Protein AF-A0AAV7DGT3-F1 (afdb_monomer_lite)

Structure (mmCIF, N/CA/C/O backbone):
data_AF-A0AAV7DGT3-F1
#
_entry.id   AF-A0AAV7DGT3-F1
#
loop_
_atom_site.group_PDB
_atom_site.id
_atom_site.type_symbol
_atom_site.label_atom_id
_atom_site.label_alt_id
_atom_site.label_comp_id
_atom_site.label_asym_id
_atom_site.label_entity_id
_atom_site.label_seq_id
_atom_site.pdbx_PDB_ins_code
_atom_site.Cartn_x
_atom_site.Cartn_y
_atom_site.Cartn_z
_atom_site.occupancy
_atom_site.B_iso_or_equiv
_atom_site.auth_seq_id
_atom_site.auth_comp_id
_atom_site.auth_asym_id
_atom_site.auth_atom_id
_atom_site.pdbx_PDB_model_num
ATOM 1 N N . MET A 1 1 ? 0.515 -6.151 -10.773 1.00 90.88 1 MET A N 1
ATOM 2 C CA . MET A 1 1 ? -0.781 -5.882 -10.099 1.00 90.88 1 MET A CA 1
ATOM 3 C C . MET A 1 1 ? -0.744 -6.111 -8.593 1.00 90.88 1 MET A C 1
ATOM 5 O O . MET A 1 1 ? -1.100 -5.188 -7.869 1.00 90.88 1 MET A O 1
ATOM 9 N N . LEU A 1 2 ? -0.269 -7.264 -8.100 1.00 91.56 2 LEU A N 1
ATOM 10 C CA . LEU A 1 2 ? -0.173 -7.545 -6.654 1.00 91.56 2 LEU A CA 1
ATOM 11 C C . LEU A 1 2 ? 0.609 -6.472 -5.870 1.00 91.56 2 LEU A C 1
ATOM 13 O O . LEU A 1 2 ? 0.169 -6.053 -4.806 1.00 91.56 2 LEU A O 1
ATOM 17 N N . CYS A 1 3 ? 1.693 -5.922 -6.423 1.00 91.44 3 CYS A N 1
ATOM 18 C CA . CYS A 1 3 ? 2.444 -4.843 -5.767 1.00 91.44 3 CYS A CA 1
ATOM 19 C C . CYS A 1 3 ? 1.662 -3.516 -5.648 1.00 91.44 3 CYS A C 1
ATOM 21 O O . CYS A 1 3 ? 1.903 -2.743 -4.723 1.00 91.44 3 CYS A O 1
ATOM 23 N N . CYS A 1 4 ? 0.734 -3.236 -6.568 1.00 93.12 4 CYS A N 1
ATOM 24 C CA . CYS A 1 4 ? -0.042 -1.988 -6.602 1.00 93.12 4 CYS A CA 1
ATOM 25 C C . CYS A 1 4 ? -1.316 -2.095 -5.749 1.00 93.12 4 CYS A C 1
ATOM 27 O O . CYS A 1 4 ? -1.647 -1.190 -4.976 1.00 93.12 4 CYS A O 1
ATOM 29 N N . PHE A 1 5 ? -2.005 -3.232 -5.882 1.00 94.75 5 PHE A N 1
ATOM 30 C CA . PHE A 1 5 ? -3.346 -3.475 -5.351 1.00 94.75 5 PHE A CA 1
ATOM 31 C C . PHE A 1 5 ? -3.389 -4.473 -4.191 1.00 94.75 5 PHE A C 1
ATOM 33 O O . PHE A 1 5 ? -4.445 -4.639 -3.588 1.00 94.75 5 PHE A O 1
ATOM 40 N N . GLY A 1 6 ? -2.263 -5.092 -3.821 1.00 94.88 6 GLY A N 1
ATOM 41 C CA . GLY A 1 6 ? -2.193 -6.109 -2.765 1.00 94.88 6 GLY A CA 1
ATOM 42 C C . GLY A 1 6 ? -2.730 -5.639 -1.417 1.00 94.88 6 GLY A C 1
ATOM 43 O O . GLY A 1 6 ? -3.323 -6.424 -0.689 1.00 94.88 6 GLY A O 1
ATOM 44 N N . GLY A 1 7 ? -2.610 -4.341 -1.123 1.00 94.88 7 GLY A N 1
ATOM 45 C CA . GLY A 1 7 ? -3.242 -3.742 0.052 1.00 94.88 7 GLY A CA 1
ATOM 46 C C . GLY A 1 7 ? -4.768 -3.837 0.037 1.00 94.88 7 GLY A C 1
ATOM 47 O O . GLY A 1 7 ? -5.369 -4.268 1.014 1.00 94.88 7 GLY A O 1
ATOM 48 N N . GLY A 1 8 ? -5.396 -3.485 -1.088 1.00 94.81 8 GLY A N 1
ATOM 49 C CA . GLY A 1 8 ? -6.845 -3.607 -1.249 1.00 94.81 8 GLY A CA 1
ATOM 50 C C . GLY A 1 8 ? -7.296 -5.064 -1.228 1.00 94.81 8 GLY A C 1
ATOM 51 O O . GLY A 1 8 ? -8.239 -5.387 -0.525 1.00 94.81 8 GLY A O 1
ATOM 52 N N . ILE A 1 9 ? -6.580 -5.949 -1.931 1.00 96.12 9 ILE A N 1
ATOM 53 C CA . ILE A 1 9 ? -6.904 -7.384 -1.997 1.00 96.12 9 ILE A CA 1
ATOM 54 C C . ILE A 1 9 ? -6.884 -8.008 -0.597 1.00 96.12 9 ILE A C 1
ATOM 56 O O . ILE A 1 9 ? -7.835 -8.686 -0.217 1.00 96.12 9 ILE A O 1
ATOM 60 N N . LEU A 1 10 ? -5.823 -7.755 0.180 1.00 95.88 10 LEU A N 1
ATOM 61 C CA . LEU A 1 10 ? -5.691 -8.301 1.529 1.00 95.88 10 LEU A CA 1
ATOM 62 C C . LEU A 1 10 ? -6.729 -7.705 2.490 1.00 95.88 10 LEU A C 1
ATOM 64 O O . LEU A 1 10 ? -7.329 -8.438 3.265 1.00 95.88 10 LEU A O 1
ATOM 68 N N . SER A 1 11 ? -6.971 -6.393 2.413 1.00 96.38 11 SER A N 1
ATOM 69 C CA . SER A 1 11 ? -8.000 -5.707 3.207 1.00 96.38 11 SER A CA 1
ATOM 70 C C . SER A 1 11 ? -9.405 -6.255 2.923 1.00 96.38 11 SER A C 1
ATOM 72 O O . SER A 1 11 ? -10.126 -6.598 3.857 1.00 96.38 11 SER A O 1
ATOM 74 N N . SER A 1 12 ? -9.767 -6.433 1.649 1.00 95.12 12 SER A N 1
ATOM 75 C CA . SER A 1 12 ? -11.047 -7.033 1.266 1.00 95.12 12 SER A CA 1
ATOM 76 C C . SER A 1 12 ? -11.170 -8.474 1.759 1.00 95.12 12 SER A C 1
ATOM 78 O O . SER A 1 12 ? -12.204 -8.838 2.306 1.00 95.12 12 SER A O 1
ATOM 80 N N . LEU A 1 13 ? -10.104 -9.275 1.663 1.00 95.56 13 LEU A N 1
ATOM 81 C CA . LEU A 1 13 ? -10.106 -10.647 2.175 1.00 95.56 13 LEU A CA 1
AT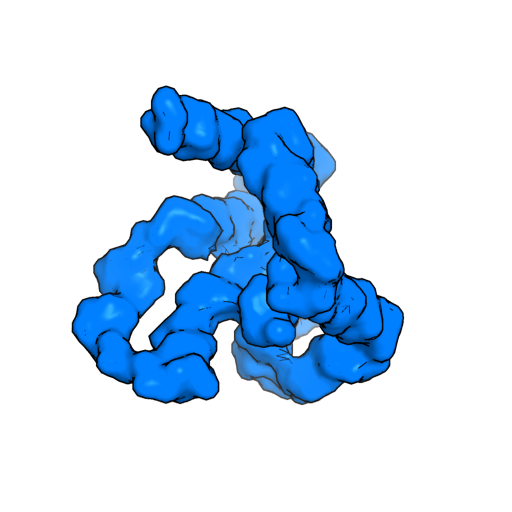OM 82 C C . LEU A 1 13 ? -10.331 -10.702 3.696 1.00 95.56 13 LEU A C 1
ATOM 84 O O . LEU A 1 13 ? -11.118 -11.524 4.158 1.00 95.56 13 LEU A O 1
ATOM 88 N N . LEU A 1 14 ? -9.701 -9.809 4.468 1.00 95.12 14 LEU A N 1
ATOM 89 C CA . LEU A 1 14 ? -9.892 -9.730 5.923 1.00 95.12 14 LEU A CA 1
ATOM 90 C C . LEU A 1 14 ? -11.316 -9.323 6.325 1.00 95.12 14 LEU A C 1
ATOM 92 O O . LEU A 1 14 ? -11.809 -9.776 7.355 1.00 95.12 14 LEU A O 1
ATOM 96 N N . LEU A 1 15 ? -11.977 -8.481 5.529 1.00 94.75 15 LEU A N 1
ATOM 97 C CA . LEU A 1 15 ? -13.351 -8.030 5.775 1.00 94.75 15 LEU A CA 1
ATOM 98 C C . LEU A 1 15 ? -14.421 -8.907 5.102 1.00 94.75 15 LEU A C 1
ATOM 100 O O . LEU A 1 15 ? -15.601 -8.559 5.147 1.00 94.75 15 LEU A O 1
ATOM 104 N N . ALA A 1 16 ? -14.025 -10.033 4.495 1.00 94.31 16 ALA A N 1
ATOM 105 C CA . ALA A 1 16 ? -14.893 -10.901 3.693 1.00 94.31 16 ALA A CA 1
ATOM 106 C C . ALA A 1 16 ? -15.617 -10.164 2.544 1.00 94.31 16 ALA A C 1
ATOM 108 O O . ALA A 1 16 ? -16.720 -10.527 2.135 1.00 94.31 16 ALA A O 1
ATOM 109 N N . GLU A 1 17 ? -14.985 -9.123 2.006 1.00 93.00 17 GLU A N 1
ATOM 110 C CA . GLU A 1 17 ? -15.390 -8.457 0.775 1.00 93.00 17 GLU A CA 1
ATOM 111 C C . GLU A 1 17 ? -14.792 -9.191 -0.436 1.00 93.00 17 GLU A C 1
ATOM 113 O O . GLU A 1 17 ? -13.694 -9.747 -0.346 1.00 93.00 17 GLU A O 1
ATOM 118 N N . PRO A 1 18 ? -15.462 -9.176 -1.600 1.00 93.88 18 PRO A N 1
ATOM 119 C CA . PRO A 1 18 ? -14.941 -9.816 -2.802 1.00 93.88 18 PRO A CA 1
ATOM 120 C C . PRO A 1 18 ? -13.597 -9.182 -3.211 1.00 93.88 18 PRO A C 1
ATOM 122 O O . PRO A 1 18 ? -13.588 -8.025 -3.634 1.00 93.88 18 PRO A O 1
ATOM 125 N N . PRO A 1 19 ? -12.456 -9.907 -3.186 1.00 90.81 19 PRO A N 1
ATOM 126 C CA . PRO A 1 19 ? -11.154 -9.322 -3.535 1.00 90.81 19 PRO A CA 1
ATOM 127 C C . PRO A 1 19 ? -11.089 -8.854 -4.996 1.00 90.81 19 PRO A C 1
ATOM 129 O O . PRO A 1 19 ? -10.360 -7.921 -5.337 1.00 90.81 19 PRO A O 1
ATOM 132 N N . ALA A 1 20 ? -11.912 -9.463 -5.855 1.00 89.19 20 ALA A N 1
ATOM 133 C CA . ALA A 1 20 ? -12.117 -9.049 -7.237 1.00 89.19 20 ALA A CA 1
ATOM 134 C C . ALA A 1 20 ? -12.726 -7.640 -7.365 1.00 89.19 20 ALA A C 1
ATOM 136 O O . ALA A 1 20 ? -12.552 -7.008 -8.402 1.00 89.19 20 ALA A O 1
ATOM 137 N N . ALA A 1 21 ? -13.373 -7.092 -6.329 1.00 88.81 21 ALA A N 1
ATOM 138 C CA . ALA A 1 21 ? -13.905 -5.730 -6.373 1.00 88.81 21 ALA A CA 1
ATOM 139 C C . ALA A 1 21 ? -12.804 -4.675 -6.542 1.00 88.81 21 ALA A C 1
ATOM 141 O O . ALA A 1 21 ? -13.045 -3.638 -7.159 1.00 88.81 21 ALA A O 1
ATOM 142 N N . VAL A 1 22 ? -11.572 -4.952 -6.101 1.00 87.38 22 VAL A N 1
ATOM 143 C CA . VAL A 1 22 ? -10.417 -4.072 -6.356 1.00 87.38 22 VAL A CA 1
ATOM 144 C C . VAL A 1 22 ? -10.114 -3.974 -7.857 1.00 87.38 22 VAL A C 1
ATOM 146 O O . VAL A 1 22 ? -9.613 -2.951 -8.321 1.00 87.38 22 VAL A O 1
ATOM 149 N N . LEU A 1 23 ? -10.472 -5.009 -8.623 1.00 87.38 23 LEU A N 1
ATOM 150 C CA . LEU A 1 23 ? -10.338 -5.066 -10.078 1.00 87.38 23 LEU A CA 1
ATOM 151 C C . LEU A 1 23 ? -11.556 -4.491 -10.824 1.00 87.38 23 LEU A C 1
ATOM 153 O O . LEU A 1 23 ? -11.562 -4.464 -12.050 1.00 87.38 23 LEU A O 1
ATOM 157 N N . SER A 1 24 ? -12.583 -4.012 -10.119 1.00 90.00 24 SER A N 1
ATOM 158 C CA . SER A 1 24 ? -13.728 -3.366 -10.776 1.00 90.00 24 SER A CA 1
ATOM 159 C C . SER A 1 24 ? -13.395 -1.951 -11.262 1.00 90.00 24 SER A C 1
ATOM 161 O O . SER A 1 24 ? -13.992 -1.462 -12.218 1.00 90.00 24 SER A O 1
ATOM 163 N N . ASN A 1 25 ? -12.404 -1.291 -10.650 1.00 92.12 25 ASN A N 1
ATOM 164 C CA . ASN A 1 25 ? -11.975 0.044 -11.054 1.00 92.12 25 ASN A CA 1
ATOM 165 C C . ASN A 1 25 ? -11.022 -0.030 -12.259 1.00 92.12 25 ASN A C 1
ATOM 167 O O . ASN A 1 25 ? -9.795 -0.042 -12.109 1.00 92.12 25 ASN A O 1
ATOM 171 N N . SER A 1 26 ? -11.604 -0.066 -13.460 1.00 93.62 26 SER A N 1
ATOM 172 C CA . SER A 1 26 ? -10.871 -0.160 -14.726 1.00 93.62 26 SER A CA 1
ATOM 173 C C . SER A 1 26 ? -9.850 0.964 -14.897 1.00 93.62 26 SER A C 1
ATOM 175 O O . SER A 1 26 ? -8.737 0.706 -15.342 1.00 93.62 26 SER A O 1
ATOM 177 N N . THR A 1 27 ? -10.176 2.187 -14.476 1.00 95.44 27 THR A N 1
ATOM 178 C CA . THR A 1 27 ? -9.279 3.347 -14.562 1.00 95.44 27 THR A CA 1
ATOM 179 C C . THR A 1 27 ? -7.972 3.113 -13.803 1.00 95.44 27 THR A C 1
ATOM 181 O O . THR A 1 27 ? -6.887 3.260 -14.366 1.00 95.44 27 THR A O 1
ATOM 184 N N . ASN A 1 28 ? -8.051 2.666 -12.547 1.00 93.56 28 ASN A N 1
ATOM 185 C CA . ASN A 1 28 ? -6.861 2.383 -11.741 1.00 93.56 28 ASN A CA 1
ATOM 186 C C . ASN A 1 28 ? -6.023 1.241 -12.326 1.00 93.56 28 ASN A C 1
ATOM 188 O O . ASN A 1 28 ? -4.791 1.302 -12.312 1.00 93.56 28 ASN A O 1
ATOM 192 N N . ILE A 1 29 ? -6.679 0.200 -12.843 1.00 95.00 29 ILE A N 1
ATOM 193 C CA . ILE A 1 29 ? -6.001 -0.944 -13.463 1.00 95.00 29 ILE A CA 1
ATOM 194 C C . ILE A 1 29 ? -5.278 -0.513 -14.731 1.00 95.00 29 ILE A C 1
ATOM 196 O O . ILE A 1 29 ? -4.121 -0.885 -14.917 1.00 95.00 29 ILE A O 1
ATOM 200 N N . ILE A 1 30 ? -5.922 0.296 -15.574 1.00 96.19 30 ILE A N 1
ATOM 201 C CA . ILE A 1 30 ? -5.319 0.839 -16.792 1.00 96.19 30 ILE A CA 1
ATOM 202 C C . ILE A 1 30 ? -4.086 1.667 -16.429 1.00 96.19 30 ILE A C 1
ATOM 204 O O . ILE A 1 30 ? -3.018 1.404 -16.975 1.00 96.19 30 ILE A O 1
ATOM 208 N N . TYR A 1 31 ? -4.169 2.575 -15.448 1.00 95.69 31 TYR A N 1
ATOM 209 C CA . TYR A 1 31 ? -3.000 3.343 -15.003 1.00 95.69 31 TYR A CA 1
ATOM 210 C C . TYR A 1 31 ? -1.851 2.448 -14.531 1.00 95.69 31 TYR A C 1
ATOM 212 O O . TYR A 1 31 ? -0.717 2.608 -14.981 1.00 95.69 31 TYR A O 1
ATOM 220 N N . ALA A 1 32 ? -2.130 1.473 -13.664 1.00 95.81 32 ALA A N 1
ATOM 221 C CA . ALA A 1 32 ? -1.106 0.550 -13.182 1.00 95.81 32 ALA A CA 1
ATOM 222 C C . ALA A 1 32 ? -0.502 -0.298 -14.315 1.00 95.81 32 ALA A C 1
ATOM 224 O O . ALA A 1 32 ? 0.689 -0.603 -14.286 1.00 95.81 32 ALA A O 1
ATOM 225 N N . THR A 1 33 ? -1.309 -0.671 -15.312 1.00 96.50 33 THR A N 1
ATOM 226 C CA . THR A 1 33 ? -0.880 -1.481 -16.461 1.00 96.50 33 THR A CA 1
ATOM 227 C C . THR A 1 33 ? -0.017 -0.668 -17.414 1.00 96.50 33 THR A C 1
ATOM 229 O O . THR A 1 33 ? 1.019 -1.161 -17.847 1.00 96.50 33 THR A O 1
ATOM 232 N N . ILE A 1 34 ? -0.385 0.588 -17.681 1.00 97.50 34 ILE A N 1
ATOM 233 C CA . ILE A 1 34 ? 0.417 1.516 -18.486 1.00 97.50 34 ILE A CA 1
ATOM 234 C C . ILE A 1 34 ? 1.776 1.744 -17.822 1.00 97.50 34 ILE A C 1
ATOM 236 O O . ILE A 1 34 ? 2.800 1.594 -18.481 1.00 97.50 34 ILE A O 1
ATOM 240 N N . VAL A 1 35 ? 1.803 2.039 -16.517 1.00 96.75 35 VAL A N 1
ATOM 241 C CA . VAL A 1 35 ? 3.064 2.229 -15.781 1.00 96.75 35 VAL A CA 1
ATOM 242 C C . VAL A 1 35 ? 3.913 0.960 -15.823 1.00 96.75 35 VAL A C 1
ATOM 244 O O . VAL A 1 35 ? 5.104 1.037 -16.104 1.00 96.75 35 VAL A O 1
ATOM 247 N N . TRP A 1 36 ? 3.317 -0.213 -15.595 1.00 97.00 36 TRP A N 1
ATOM 248 C CA . TRP A 1 36 ? 4.028 -1.488 -15.704 1.00 97.00 36 TRP A CA 1
ATOM 249 C C . TRP A 1 36 ? 4.612 -1.698 -17.108 1.00 97.00 36 TRP A C 1
ATOM 251 O O . TRP A 1 36 ? 5.794 -2.005 -17.233 1.00 97.00 36 TRP A O 1
ATOM 261 N N . TYR A 1 37 ? 3.824 -1.467 -18.160 1.00 97.50 37 TYR A N 1
ATOM 262 C CA . TYR A 1 37 ? 4.279 -1.619 -19.539 1.00 97.50 37 TYR A CA 1
ATOM 263 C C . TYR A 1 37 ? 5.428 -0.658 -19.868 1.00 97.50 37 TYR A C 1
ATOM 265 O O . TYR A 1 37 ? 6.444 -1.076 -20.417 1.00 97.50 37 TYR A O 1
ATOM 273 N N . MET A 1 38 ? 5.308 0.614 -19.475 1.00 97.25 38 MET A N 1
ATOM 274 C CA . MET A 1 38 ? 6.351 1.621 -19.679 1.00 97.25 38 MET A CA 1
ATOM 275 C C . MET A 1 38 ? 7.643 1.290 -18.921 1.00 97.25 38 MET A C 1
ATOM 277 O O . MET A 1 38 ? 8.726 1.521 -19.441 1.00 97.25 38 MET A O 1
ATOM 281 N N . VAL A 1 39 ? 7.567 0.722 -17.717 1.00 96.50 39 VAL A N 1
ATOM 282 C CA . VAL A 1 39 ? 8.773 0.345 -16.961 1.00 96.50 39 VAL A CA 1
ATOM 283 C C . VAL A 1 39 ? 9.547 -0.793 -17.632 1.00 96.50 39 VAL A C 1
ATOM 285 O O . VAL A 1 39 ? 10.768 -0.781 -17.569 1.00 96.50 39 VAL A O 1
ATOM 288 N N . TYR A 1 40 ? 8.875 -1.759 -18.267 1.00 95.88 40 TYR A N 1
ATOM 289 C CA . TYR A 1 40 ? 9.536 -2.966 -18.791 1.00 95.88 40 TYR A CA 1
ATOM 290 C C . TYR A 1 40 ? 9.792 -2.964 -20.303 1.00 95.88 40 TYR A C 1
ATOM 292 O O . TYR A 1 40 ? 10.745 -3.594 -20.753 1.00 95.88 40 TYR A O 1
ATOM 300 N N . TYR A 1 41 ? 8.940 -2.308 -21.092 1.00 96.50 41 TYR A N 1
ATOM 301 C CA . TYR A 1 41 ? 8.928 -2.444 -22.555 1.00 96.50 41 TYR A CA 1
ATOM 302 C C . TYR A 1 41 ? 9.162 -1.124 -23.300 1.00 96.50 41 TYR A C 1
ATOM 304 O O . TYR A 1 41 ? 9.109 -1.096 -24.530 1.00 96.50 41 TYR A O 1
ATOM 312 N N . PHE A 1 42 ? 9.406 -0.015 -22.595 1.00 96.62 42 PHE A N 1
ATOM 313 C CA . PHE A 1 42 ? 9.668 1.265 -23.251 1.00 96.62 42 PHE A CA 1
ATOM 314 C C . PHE A 1 42 ? 11.025 1.236 -23.977 1.00 96.62 42 PHE A C 1
ATOM 316 O O . PHE A 1 42 ? 12.008 0.741 -23.415 1.00 96.62 42 PHE A O 1
ATOM 323 N N . PRO A 1 43 ? 11.113 1.752 -25.219 1.00 96.88 43 PRO A N 1
ATOM 324 C CA . PRO A 1 43 ? 12.319 1.644 -26.031 1.00 96.88 43 PRO A CA 1
ATOM 325 C C . PRO A 1 43 ? 13.540 2.214 -25.309 1.00 96.88 43 PRO A C 1
ATOM 327 O O . PRO A 1 43 ? 13.470 3.266 -24.669 1.00 96.88 43 PRO A O 1
ATOM 330 N N . LEU A 1 44 ? 14.663 1.498 -25.437 1.00 95.31 44 LEU A N 1
ATOM 331 C CA . LEU A 1 44 ? 15.955 1.846 -24.833 1.00 95.31 44 LEU A CA 1
ATOM 332 C C . LEU A 1 44 ? 15.908 2.017 -23.301 1.00 95.31 44 LEU A C 1
ATOM 334 O O . LEU A 1 44 ? 16.816 2.621 -22.727 1.00 95.31 44 LEU A O 1
ATOM 338 N N . ASP A 1 45 ? 14.863 1.501 -22.644 1.00 94.81 45 ASP A N 1
ATOM 339 C CA . ASP A 1 45 ? 14.682 1.565 -21.193 1.00 94.81 45 ASP A CA 1
ATOM 340 C C . ASP A 1 45 ? 14.623 3.013 -20.648 1.00 94.81 45 ASP A C 1
ATOM 342 O O . ASP A 1 45 ? 14.920 3.289 -19.484 1.00 94.81 45 ASP A O 1
ATOM 346 N N . LEU A 1 46 ? 14.251 3.982 -21.504 1.00 94.88 46 LEU A N 1
ATOM 347 C CA . LEU A 1 46 ? 14.271 5.414 -21.169 1.00 94.88 46 LEU A CA 1
ATOM 348 C C . LEU A 1 46 ? 13.383 5.745 -19.966 1.00 94.88 46 LEU A C 1
ATOM 350 O O . LEU A 1 46 ? 13.771 6.543 -19.113 1.00 94.88 46 LEU A O 1
ATOM 354 N N . PHE A 1 47 ? 12.192 5.145 -19.900 1.00 95.19 47 PHE A N 1
ATOM 355 C CA . PHE A 1 47 ? 11.230 5.419 -18.836 1.00 95.19 47 PHE A CA 1
ATOM 356 C C . PHE A 1 47 ? 11.769 4.978 -17.472 1.00 95.19 47 PHE A C 1
ATOM 358 O O . PHE A 1 47 ? 11.781 5.768 -16.529 1.00 95.19 47 PHE A O 1
ATOM 365 N N . TYR A 1 48 ? 12.287 3.753 -17.377 1.00 94.25 48 TYR A N 1
ATOM 366 C CA . TYR A 1 48 ? 12.923 3.256 -16.161 1.00 94.25 48 TYR A CA 1
ATOM 367 C C . TYR A 1 48 ? 14.119 4.127 -15.762 1.00 94.25 48 TYR A C 1
ATOM 369 O O . TYR A 1 48 ? 14.169 4.612 -14.633 1.00 94.25 48 TYR A O 1
ATOM 377 N N . ARG A 1 49 ? 15.029 4.423 -16.701 1.00 93.56 49 ARG A N 1
ATOM 378 C CA . ARG A 1 49 ? 16.209 5.270 -16.448 1.00 93.56 49 ARG A CA 1
ATOM 379 C C . ARG A 1 49 ? 15.841 6.658 -15.925 1.00 93.56 49 ARG A C 1
ATOM 381 O O . ARG A 1 49 ? 16.491 7.148 -15.005 1.00 93.56 49 ARG A O 1
ATOM 388 N N . CYS A 1 50 ? 14.782 7.263 -16.462 1.00 94.12 50 CYS A N 1
ATOM 389 C CA . CYS A 1 50 ? 14.259 8.544 -15.995 1.00 94.12 50 CYS A CA 1
ATOM 390 C C . CYS A 1 50 ? 13.820 8.469 -14.523 1.00 94.12 50 CYS A C 1
ATOM 392 O O . CYS A 1 50 ? 14.255 9.273 -13.705 1.00 94.12 50 CYS A O 1
ATOM 394 N N . PHE A 1 51 ? 13.041 7.454 -14.140 1.00 92.38 51 PHE A N 1
ATOM 395 C CA . PHE A 1 51 ? 12.591 7.282 -12.751 1.00 92.38 51 PHE A CA 1
ATOM 396 C C . PHE A 1 51 ? 13.654 6.695 -11.807 1.00 92.38 51 PHE A C 1
ATOM 398 O O . PHE A 1 51 ? 13.487 6.749 -10.588 1.00 92.38 51 PHE A O 1
ATOM 405 N N . CYS A 1 52 ? 14.762 6.180 -12.340 1.00 89.94 52 CYS A N 1
ATOM 406 C CA . CYS A 1 52 ? 15.959 5.859 -11.568 1.00 89.94 52 CYS A CA 1
ATOM 407 C C . CYS A 1 52 ? 16.795 7.096 -11.220 1.00 89.94 52 CYS A C 1
ATOM 409 O O . CYS A 1 52 ? 17.590 7.023 -10.281 1.00 89.94 52 CYS A O 1
ATOM 411 N N . PHE A 1 53 ? 16.613 8.221 -11.922 1.00 91.44 53 PHE A N 1
ATOM 412 C CA . PHE A 1 53 ? 17.267 9.482 -11.582 1.00 91.44 53 PHE A CA 1
ATOM 413 C C . PHE A 1 53 ? 16.843 9.935 -10.179 1.00 91.44 53 PHE A C 1
ATOM 415 O O . PHE A 1 53 ? 15.649 10.010 -9.871 1.00 91.44 53 PHE A O 1
ATOM 422 N N . LEU A 1 54 ? 17.826 10.226 -9.320 1.00 90.19 54 LEU A N 1
ATOM 423 C CA . LEU A 1 54 ? 17.626 10.385 -7.876 1.00 90.19 54 LEU A CA 1
ATOM 424 C C . LEU A 1 54 ? 16.500 11.380 -7.512 1.00 90.19 54 LEU A C 1
ATOM 426 O O . LEU A 1 54 ? 15.614 10.979 -6.756 1.00 90.19 54 LEU A O 1
ATOM 430 N N . PRO A 1 55 ? 16.432 12.605 -8.076 1.00 91.94 55 PRO A N 1
ATOM 431 C CA . PRO A 1 55 ? 15.348 13.547 -7.783 1.00 91.94 55 PRO A CA 1
ATOM 432 C C . PRO A 1 55 ? 13.949 13.001 -8.094 1.00 91.94 55 PRO A C 1
ATOM 434 O O . PRO A 1 55 ? 13.038 13.112 -7.274 1.00 91.94 55 PRO A O 1
ATOM 437 N N . LEU A 1 56 ? 13.771 12.363 -9.255 1.00 93.25 56 LEU A N 1
ATOM 438 C CA . LEU A 1 56 ? 12.475 11.809 -9.658 1.00 93.25 56 LEU A CA 1
ATOM 439 C C . LEU A 1 56 ? 12.097 10.599 -8.806 1.00 93.25 56 LEU A C 1
ATOM 441 O O . LEU A 1 56 ? 10.938 10.454 -8.410 1.00 93.25 56 LEU A O 1
ATOM 445 N N . ARG A 1 57 ? 13.081 9.769 -8.452 1.00 91.38 57 ARG A N 1
ATOM 446 C CA . ARG A 1 57 ? 12.887 8.640 -7.544 1.00 91.38 57 ARG A CA 1
ATOM 447 C C . ARG A 1 57 ? 12.455 9.097 -6.153 1.00 91.38 57 ARG A C 1
ATOM 449 O O . ARG A 1 57 ? 11.539 8.506 -5.581 1.00 91.38 57 ARG A O 1
ATOM 456 N N . ILE A 1 58 ? 13.082 10.150 -5.625 1.00 92.75 58 ILE A N 1
ATOM 457 C CA . ILE A 1 58 ? 12.723 10.759 -4.340 1.00 92.75 58 ILE A CA 1
ATOM 458 C C . ILE A 1 58 ? 11.272 11.242 -4.384 1.00 92.75 58 ILE A C 1
ATOM 460 O O . ILE A 1 58 ? 10.481 10.808 -3.548 1.00 92.75 58 ILE A O 1
ATOM 464 N N . ILE A 1 59 ? 10.885 12.026 -5.396 1.00 94.19 59 ILE A N 1
ATOM 465 C CA . ILE A 1 59 ? 9.509 12.530 -5.544 1.00 94.19 59 ILE A CA 1
ATOM 466 C C . ILE A 1 59 ? 8.505 11.372 -5.628 1.00 94.19 59 ILE A C 1
ATOM 468 O O . ILE A 1 59 ? 7.526 11.341 -4.881 1.00 94.19 59 ILE A O 1
ATOM 472 N N . ALA A 1 60 ? 8.759 10.377 -6.484 1.00 93.12 60 ALA A N 1
ATOM 473 C CA . ALA A 1 60 ? 7.875 9.222 -6.638 1.00 93.12 60 ALA A CA 1
ATOM 474 C C . ALA A 1 60 ? 7.743 8.415 -5.332 1.00 93.12 60 ALA A C 1
ATOM 476 O O . ALA A 1 60 ? 6.644 8.000 -4.953 1.00 93.12 60 ALA A O 1
ATOM 477 N N . SER A 1 61 ? 8.851 8.216 -4.613 1.00 92.25 61 SER A N 1
ATOM 478 C CA . SER A 1 61 ? 8.838 7.527 -3.322 1.00 92.25 61 SER A CA 1
ATOM 479 C C . SER A 1 61 ? 8.100 8.318 -2.240 1.00 92.25 61 SER A C 1
ATOM 481 O O . SER A 1 61 ? 7.303 7.727 -1.516 1.00 92.25 61 SER A O 1
ATOM 483 N N . ALA A 1 62 ? 8.261 9.642 -2.181 1.00 94.31 62 ALA A N 1
ATOM 484 C CA . ALA A 1 62 ? 7.549 10.500 -1.239 1.00 94.31 62 ALA A CA 1
ATOM 485 C C . ALA A 1 62 ? 6.032 10.456 -1.482 1.00 94.31 62 ALA A C 1
ATOM 487 O O . ALA A 1 62 ? 5.259 10.213 -0.556 1.00 94.31 62 ALA A O 1
ATOM 488 N N . MET A 1 63 ? 5.596 10.567 -2.742 1.00 96.00 63 MET A N 1
ATOM 489 C CA . MET A 1 63 ? 4.180 10.452 -3.123 1.00 96.00 63 MET A CA 1
ATOM 490 C C . MET A 1 63 ? 3.580 9.080 -2.777 1.00 96.00 63 MET A C 1
ATOM 492 O O . MET A 1 63 ? 2.409 8.972 -2.388 1.00 96.00 63 MET A O 1
ATOM 496 N N . LYS A 1 64 ? 4.381 8.012 -2.864 1.00 94.69 64 LYS A N 1
ATOM 497 C CA . LYS A 1 64 ? 3.976 6.678 -2.406 1.00 94.69 64 LYS A CA 1
ATOM 498 C C . LYS A 1 64 ? 3.722 6.648 -0.896 1.00 94.69 64 LYS A C 1
ATOM 500 O O . LYS A 1 64 ? 2.745 6.029 -0.475 1.00 94.69 64 LYS A O 1
ATOM 505 N N . GLU A 1 65 ? 4.548 7.317 -0.093 1.00 96.31 65 GLU A N 1
ATOM 506 C CA . GLU A 1 65 ? 4.350 7.407 1.360 1.00 96.31 65 GLU A CA 1
ATOM 507 C C . GLU A 1 65 ? 3.113 8.248 1.728 1.00 96.31 65 GLU A C 1
ATOM 509 O O . GLU A 1 65 ? 2.353 7.848 2.608 1.00 96.31 65 GLU A O 1
ATOM 514 N N . VAL A 1 66 ? 2.803 9.315 0.978 1.00 97.56 66 VAL A N 1
ATOM 515 C CA . VAL A 1 66 ? 1.521 10.044 1.116 1.00 97.56 66 VAL A CA 1
ATOM 516 C C . VAL A 1 66 ? 0.334 9.106 0.882 1.00 97.56 66 VAL A C 1
ATOM 518 O O . VAL A 1 66 ? -0.601 9.038 1.683 1.00 97.56 66 VAL A O 1
ATOM 521 N N . THR A 1 67 ? 0.382 8.324 -0.201 1.00 96.94 67 THR A N 1
ATOM 522 C CA . THR A 1 67 ? -0.677 7.358 -0.537 1.00 96.94 67 THR A CA 1
ATOM 523 C C . THR A 1 67 ? -0.818 6.279 0.540 1.00 96.94 67 THR A C 1
ATOM 525 O O . THR A 1 67 ? -1.924 5.806 0.805 1.00 96.94 67 THR A O 1
ATOM 528 N N . ARG A 1 68 ? 0.285 5.887 1.190 1.00 97.50 68 ARG A N 1
ATOM 529 C CA . ARG A 1 68 ? 0.265 4.928 2.298 1.00 97.50 68 ARG A CA 1
ATOM 530 C C . ARG A 1 68 ? -0.551 5.457 3.475 1.00 97.50 68 ARG A C 1
ATOM 532 O O . ARG A 1 68 ? -1.410 4.721 3.949 1.00 97.50 68 ARG A O 1
ATOM 539 N N . THR A 1 69 ? -0.345 6.703 3.904 1.00 98.06 69 THR A N 1
ATOM 540 C CA . THR A 1 69 ? -1.126 7.300 5.003 1.00 98.06 69 THR A CA 1
ATOM 541 C C . THR A 1 69 ? -2.623 7.264 4.702 1.00 98.06 69 THR A C 1
ATOM 543 O O . THR A 1 69 ? -3.406 6.786 5.522 1.00 98.06 69 THR A O 1
ATOM 546 N N . TRP A 1 70 ? -3.023 7.666 3.492 1.00 97.94 70 TRP A N 1
ATOM 547 C CA . TRP A 1 70 ? -4.423 7.596 3.059 1.00 97.94 70 TRP A CA 1
ATOM 548 C C . TRP A 1 70 ? -4.977 6.171 3.061 1.00 97.94 70 TRP A C 1
ATOM 550 O O . TRP A 1 70 ? -6.122 5.957 3.457 1.00 97.94 70 TRP A O 1
ATOM 560 N N . LYS A 1 71 ? -4.171 5.181 2.662 1.00 97.88 71 LYS A N 1
ATOM 561 C CA . LYS A 1 71 ? -4.555 3.765 2.724 1.00 97.88 71 LYS A CA 1
ATOM 562 C C . LYS A 1 71 ? -4.741 3.277 4.161 1.00 97.88 71 LYS A C 1
ATOM 564 O O . LYS A 1 71 ? -5.702 2.552 4.395 1.00 97.88 71 LYS A O 1
ATOM 569 N N . ILE A 1 72 ? -3.884 3.682 5.104 1.00 98.25 72 ILE A N 1
ATOM 570 C CA . ILE A 1 72 ? -4.041 3.340 6.528 1.00 98.25 72 ILE A CA 1
ATOM 571 C C . ILE A 1 72 ? -5.359 3.909 7.048 1.00 98.25 72 ILE A C 1
ATOM 573 O O . ILE A 1 72 ? -6.216 3.152 7.500 1.00 98.25 72 ILE A O 1
ATOM 577 N N . VAL A 1 73 ? -5.548 5.227 6.923 1.00 97.81 73 VAL A N 1
ATOM 578 C CA . VAL A 1 73 ? -6.751 5.917 7.412 1.00 97.81 73 VAL A CA 1
ATOM 579 C C . VAL A 1 73 ? -8.000 5.324 6.770 1.00 97.81 73 VAL A C 1
ATOM 581 O O . VAL A 1 73 ? -8.936 4.962 7.472 1.00 97.81 73 VAL A O 1
ATOM 584 N N . GLY A 1 74 ? -7.991 5.138 5.448 1.00 97.25 74 GLY A N 1
ATOM 585 C CA . GLY A 1 74 ? -9.101 4.539 4.713 1.00 97.25 74 GLY A CA 1
ATOM 586 C C . GLY A 1 74 ? -9.345 3.058 5.019 1.00 97.25 74 GLY A C 1
ATOM 587 O O . GLY A 1 74 ? -10.381 2.531 4.623 1.00 97.25 74 GLY A O 1
ATOM 588 N N . GLY A 1 75 ? -8.402 2.352 5.646 1.00 97.19 75 GLY A N 1
ATOM 589 C CA . GLY A 1 75 ? -8.588 0.982 6.134 1.00 97.19 75 GLY A CA 1
ATOM 590 C C . GLY A 1 75 ? -9.172 0.969 7.543 1.00 97.19 75 GLY A C 1
ATOM 591 O O . GLY A 1 75 ? -10.131 0.245 7.801 1.00 97.19 75 GLY A O 1
ATOM 592 N N . VAL A 1 76 ? -8.658 1.828 8.425 1.00 97.25 76 VAL A N 1
ATOM 593 C CA . VAL A 1 76 ? -9.178 2.017 9.787 1.00 97.25 76 VAL A CA 1
ATOM 594 C C . VAL A 1 76 ? -10.642 2.461 9.748 1.00 97.25 76 VAL A C 1
ATOM 596 O O . VAL A 1 76 ? -11.488 1.832 10.379 1.00 97.25 76 VAL A O 1
ATOM 599 N N . THR A 1 77 ? -10.977 3.473 8.942 1.00 96.00 77 THR A N 1
ATOM 600 C CA . THR A 1 77 ? -12.359 3.970 8.832 1.00 96.00 77 THR A CA 1
ATOM 601 C C . THR A 1 77 ? -13.306 2.951 8.194 1.00 96.00 77 THR A C 1
ATOM 603 O O . THR A 1 77 ? -14.448 2.827 8.629 1.00 96.00 77 THR A O 1
ATOM 606 N N . GLN A 1 78 ? -12.839 2.188 7.197 1.00 95.69 78 GLN A N 1
ATOM 607 C CA . GLN A 1 78 ? -13.623 1.109 6.581 1.00 95.69 78 GLN A CA 1
ATOM 608 C C . GLN A 1 78 ? -13.910 -0.024 7.573 1.00 95.69 78 GLN A C 1
ATOM 610 O O . GLN A 1 78 ? -15.000 -0.583 7.572 1.00 95.69 78 GLN A O 1
ATOM 615 N N . ALA A 1 79 ? -12.948 -0.371 8.427 1.00 96.12 79 ALA A N 1
ATOM 616 C CA . ALA A 1 79 ? -13.167 -1.374 9.461 1.00 96.12 79 ALA A CA 1
ATOM 617 C C . ALA A 1 79 ? -14.114 -0.864 10.553 1.00 96.12 79 ALA A C 1
ATOM 619 O O . ALA A 1 79 ? -15.006 -1.603 10.963 1.00 96.12 79 ALA A O 1
ATOM 620 N N . GLN A 1 80 ? -13.974 0.394 10.982 1.00 94.81 80 GLN A N 1
ATOM 621 C CA . GLN A 1 80 ? -14.846 0.973 12.004 1.00 94.81 80 GLN A CA 1
ATOM 622 C C . GLN A 1 80 ? -16.309 1.047 11.561 1.00 94.81 80 GLN A C 1
ATOM 624 O O . GLN A 1 80 ? -17.204 0.773 12.360 1.00 94.81 80 GLN A O 1
ATOM 629 N N . SER A 1 81 ? -16.577 1.381 10.294 1.00 93.75 81 SER A N 1
ATOM 630 C CA . SER A 1 81 ? -17.957 1.440 9.794 1.00 93.75 81 SER A CA 1
ATOM 631 C C . SER A 1 81 ? -18.670 0.084 9.872 1.00 93.75 81 SER A C 1
ATOM 633 O O . SER A 1 81 ? -19.894 0.042 9.996 1.00 93.75 81 SER A O 1
ATOM 635 N N . ARG A 1 82 ? -17.910 -1.020 9.847 1.00 92.81 82 ARG A N 1
ATOM 636 C CA . ARG A 1 82 ? -18.404 -2.395 9.996 1.00 92.81 82 ARG A CA 1
ATOM 637 C C . ARG A 1 82 ? -18.413 -2.861 11.456 1.00 92.81 82 ARG A C 1
ATOM 639 O O . ARG A 1 82 ? -19.353 -3.531 11.873 1.00 92.81 82 ARG A O 1
ATOM 646 N N . PHE A 1 83 ? -17.379 -2.512 12.220 1.00 91.12 83 PHE A N 1
ATOM 647 C CA . PHE A 1 83 ? -17.164 -2.940 13.600 1.00 91.12 83 PHE A CA 1
ATOM 648 C C . PHE A 1 83 ? -16.820 -1.734 14.480 1.00 91.12 83 PHE A C 1
ATOM 650 O O . PHE A 1 83 ? -15.668 -1.303 14.524 1.00 91.12 83 PHE A O 1
ATOM 657 N N . LYS A 1 84 ? -17.820 -1.204 15.194 1.00 82.06 84 LYS A N 1
ATOM 658 C CA . LYS A 1 84 ? -17.719 0.087 15.897 1.00 82.06 84 LYS A CA 1
ATOM 659 C C . LYS A 1 84 ? -16.578 0.161 16.923 1.00 82.06 84 LYS A C 1
ATOM 661 O O . LYS A 1 84 ? -15.883 1.168 16.929 1.00 82.06 84 LYS A O 1
ATOM 666 N N . ASP A 1 85 ? -16.319 -0.921 17.668 1.00 79.81 85 ASP A N 1
ATOM 667 C CA . ASP A 1 85 ? -15.340 -0.937 18.776 1.00 79.81 85 ASP A CA 1
ATOM 668 C C . ASP A 1 85 ? -14.285 -2.057 18.671 1.00 79.81 85 ASP A C 1
ATOM 670 O O . ASP A 1 85 ? -13.626 -2.425 19.644 1.00 79.81 85 ASP A O 1
ATOM 674 N N . ALA A 1 86 ? -14.091 -2.633 17.482 1.00 91.81 86 ALA A N 1
ATOM 675 C CA . ALA A 1 86 ? -13.131 -3.720 17.296 1.00 91.81 86 ALA A CA 1
ATOM 676 C C . ALA A 1 86 ? -11.729 -3.191 16.944 1.00 91.81 86 ALA A C 1
ATOM 678 O O . ALA A 1 86 ? -11.325 -3.195 15.779 1.00 91.81 86 ALA A O 1
ATOM 679 N N . LEU A 1 87 ? -10.964 -2.782 17.963 1.00 94.06 87 LEU A N 1
ATOM 680 C CA . LEU A 1 87 ? -9.610 -2.215 17.813 1.00 94.06 87 LEU A CA 1
ATOM 681 C C . LEU A 1 87 ? -8.694 -3.071 16.933 1.00 94.06 87 LEU A C 1
ATOM 683 O O . LEU A 1 87 ? -8.051 -2.569 16.013 1.00 94.06 87 LEU A O 1
ATOM 687 N N . LEU A 1 88 ? -8.661 -4.381 17.188 1.00 95.50 88 LEU A N 1
ATOM 688 C CA . LEU A 1 88 ? -7.809 -5.304 16.438 1.00 95.50 88 LEU A CA 1
ATOM 689 C C . LEU A 1 88 ? -8.199 -5.373 14.959 1.00 95.50 88 LEU A C 1
ATOM 691 O O . LEU A 1 88 ? -7.320 -5.467 14.107 1.00 95.50 88 LEU A O 1
ATOM 695 N N . VAL A 1 89 ? -9.493 -5.277 14.643 1.00 96.12 89 VAL A N 1
ATOM 696 C CA . VAL A 1 89 ? -9.981 -5.304 13.257 1.00 96.12 89 VAL A CA 1
ATOM 697 C C . VAL A 1 89 ? -9.607 -4.010 12.537 1.00 96.12 89 VAL A C 1
ATOM 699 O O . VAL A 1 89 ? -9.159 -4.056 11.392 1.00 96.12 89 VAL A O 1
ATOM 702 N N . MET A 1 90 ? -9.709 -2.864 13.216 1.00 97.12 90 MET A N 1
ATOM 703 C CA . MET A 1 90 ? -9.268 -1.574 12.677 1.00 97.12 90 MET A CA 1
ATOM 704 C C . MET A 1 90 ? -7.767 -1.563 12.378 1.00 97.12 90 MET A C 1
ATOM 706 O O . MET A 1 90 ? -7.367 -1.213 11.264 1.00 97.12 90 MET A O 1
ATOM 710 N N . VAL A 1 91 ? -6.947 -2.019 13.332 1.00 97.88 91 VAL A N 1
ATOM 711 C CA . VAL A 1 91 ? -5.492 -2.115 13.163 1.00 97.88 91 VAL A CA 1
ATOM 712 C C . VAL A 1 91 ? -5.143 -3.085 12.039 1.00 97.88 91 VAL A C 1
ATOM 714 O O . VAL A 1 91 ? -4.369 -2.725 11.152 1.00 97.88 91 VAL A O 1
ATOM 717 N N . ALA A 1 92 ? -5.724 -4.288 12.033 1.00 97.56 92 ALA A N 1
ATOM 718 C CA . ALA A 1 92 ? -5.449 -5.299 11.016 1.00 97.56 92 ALA A CA 1
ATOM 719 C C . ALA A 1 92 ? -5.816 -4.803 9.612 1.00 97.56 92 ALA A C 1
ATOM 721 O O . ALA A 1 92 ? -5.026 -4.958 8.681 1.00 97.56 92 ALA A O 1
ATOM 722 N N . ASN A 1 93 ? -6.972 -4.151 9.455 1.00 97.88 93 ASN A N 1
ATOM 723 C CA . ASN A 1 93 ? -7.414 -3.668 8.154 1.00 97.88 93 ASN A CA 1
ATOM 724 C C . ASN A 1 93 ? -6.609 -2.455 7.665 1.00 97.88 93 ASN A C 1
ATOM 726 O O . ASN A 1 93 ? -6.215 -2.410 6.498 1.00 97.88 93 ASN A O 1
ATOM 730 N N . GLY A 1 94 ? -6.313 -1.491 8.546 1.00 97.81 94 GLY A N 1
ATOM 731 C CA . GLY A 1 94 ? -5.419 -0.370 8.235 1.00 97.81 94 GLY A CA 1
ATOM 732 C C . GLY A 1 94 ? -4.031 -0.853 7.806 1.00 97.81 94 GLY A C 1
ATOM 733 O O . GLY A 1 94 ? -3.487 -0.402 6.791 1.00 97.81 94 GLY A O 1
ATOM 734 N N . TRP A 1 95 ? -3.503 -1.850 8.520 1.00 98.19 95 TRP A N 1
ATOM 735 C CA . TRP A 1 95 ? -2.190 -2.424 8.252 1.00 98.19 95 TRP A CA 1
ATOM 736 C C . TRP A 1 95 ? -2.170 -3.178 6.924 1.00 98.19 95 TRP A C 1
ATOM 738 O O . TRP A 1 95 ? -1.295 -2.934 6.085 1.00 98.19 95 TRP A O 1
ATOM 748 N N . ALA A 1 96 ? -3.180 -4.018 6.686 1.00 97.38 96 ALA A N 1
ATOM 749 C CA . ALA A 1 96 ? -3.359 -4.738 5.435 1.00 97.38 96 ALA A CA 1
ATOM 750 C C . ALA A 1 96 ? -3.473 -3.786 4.242 1.00 97.38 96 ALA A C 1
ATOM 752 O O . ALA A 1 96 ? -2.770 -3.964 3.250 1.00 97.38 96 ALA A O 1
ATOM 753 N N . LYS A 1 97 ? -4.282 -2.726 4.336 1.00 96.75 97 LYS A N 1
ATOM 754 C CA . LYS A 1 97 ? -4.501 -1.794 3.221 1.00 96.75 97 LYS A CA 1
ATOM 755 C C . LYS A 1 97 ? -3.237 -1.028 2.833 1.00 96.75 97 LYS A C 1
ATOM 757 O O . LYS A 1 97 ? -3.012 -0.756 1.652 1.00 96.75 97 LYS A O 1
ATOM 762 N N . ALA A 1 98 ? -2.384 -0.721 3.806 1.00 96.75 98 ALA A N 1
ATOM 763 C CA . ALA A 1 98 ? -1.156 0.038 3.607 1.00 96.75 98 ALA A CA 1
ATOM 764 C C . ALA A 1 98 ? 0.047 -0.810 3.174 1.00 96.75 98 ALA A C 1
ATOM 766 O O . ALA A 1 98 ? 0.805 -0.397 2.294 1.00 96.75 98 ALA A O 1
ATOM 767 N N . ALA A 1 99 ? 0.215 -1.992 3.770 1.00 95.44 99 ALA A N 1
ATOM 768 C CA . ALA A 1 99 ? 1.389 -2.847 3.601 1.00 95.44 99 ALA A CA 1
ATOM 769 C C . ALA A 1 99 ? 1.078 -4.217 2.977 1.00 95.44 99 ALA A C 1
ATOM 771 O O . ALA A 1 99 ? 1.958 -5.075 2.925 1.00 95.44 99 ALA A O 1
ATOM 772 N N . GLY A 1 100 ? -0.136 -4.428 2.460 1.00 91.38 100 GLY A N 1
ATOM 773 C CA . GLY A 1 100 ? -0.584 -5.741 1.993 1.00 91.38 100 GLY A CA 1
ATOM 774 C C . GLY A 1 100 ? 0.285 -6.349 0.902 1.00 91.38 100 GLY A C 1
ATOM 775 O O . GLY A 1 100 ? 0.505 -7.548 0.929 1.00 91.38 100 GLY A O 1
ATOM 776 N N . GLY A 1 101 ? 0.880 -5.541 0.015 1.00 90.88 101 GLY A N 1
ATOM 777 C CA . GLY A 1 101 ? 1.846 -6.038 -0.974 1.00 90.88 101 GLY A CA 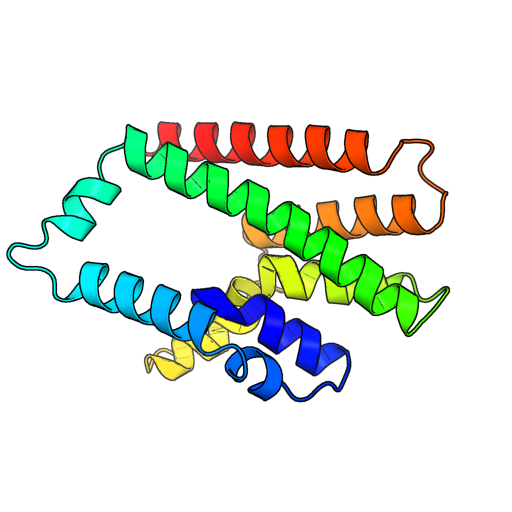1
ATOM 778 C C . GLY A 1 101 ? 3.100 -6.675 -0.355 1.00 90.88 101 GLY A C 1
ATOM 779 O O . GLY A 1 101 ? 3.633 -7.623 -0.917 1.00 90.88 101 GLY A O 1
ATOM 780 N N . GLY A 1 102 ? 3.549 -6.185 0.806 1.00 91.62 102 GLY A N 1
ATOM 781 C CA . GLY A 1 102 ? 4.628 -6.807 1.579 1.00 91.62 102 GLY A CA 1
ATOM 782 C C . GLY A 1 102 ? 4.143 -8.053 2.317 1.00 91.62 102 GLY A C 1
ATOM 783 O O . GLY A 1 102 ? 4.766 -9.104 2.222 1.00 91.62 102 GLY A O 1
ATOM 784 N N . LEU A 1 103 ? 2.985 -7.970 2.978 1.00 92.69 103 LEU A N 1
ATOM 785 C CA . LEU A 1 103 ? 2.405 -9.096 3.724 1.00 92.69 103 LEU A CA 1
ATOM 786 C C . LEU A 1 103 ? 2.098 -10.313 2.837 1.00 92.69 103 LEU A C 1
ATOM 788 O O . LEU A 1 103 ? 2.258 -11.444 3.280 1.00 92.69 103 LEU A O 1
ATOM 792 N N . ILE A 1 104 ? 1.709 -10.095 1.577 1.00 94.25 104 ILE A N 1
ATOM 793 C CA . ILE A 1 104 ? 1.485 -11.168 0.595 1.00 94.25 104 ILE A CA 1
ATOM 794 C C . ILE A 1 104 ? 2.715 -11.444 -0.281 1.00 94.25 104 ILE A C 1
ATOM 796 O O . ILE A 1 104 ? 2.596 -12.130 -1.295 1.00 94.25 104 ILE A O 1
ATOM 800 N N . SER A 1 105 ? 3.895 -10.924 0.074 1.00 92.56 105 SER A N 1
ATOM 801 C CA . SER A 1 105 ? 5.099 -11.046 -0.760 1.00 92.56 105 SER A CA 1
ATOM 802 C C . SER A 1 105 ? 5.503 -12.498 -1.022 1.00 92.56 105 SER A C 1
ATOM 804 O O . SER A 1 105 ? 5.920 -12.807 -2.129 1.00 92.56 105 SER A O 1
ATOM 806 N N . ASN A 1 106 ? 5.304 -13.422 -0.078 1.00 92.00 106 ASN A N 1
ATOM 807 C CA . ASN A 1 106 ? 5.544 -14.853 -0.303 1.00 92.00 106 ASN A CA 1
ATOM 808 C C . ASN A 1 106 ? 4.660 -15.423 -1.428 1.00 92.00 106 ASN A C 1
ATOM 810 O O . ASN A 1 106 ? 5.126 -16.215 -2.244 1.00 92.00 106 ASN A O 1
ATOM 814 N N . PHE A 1 107 ? 3.397 -14.993 -1.507 1.00 91.56 107 PHE A N 1
ATOM 815 C CA . PHE A 1 107 ? 2.494 -15.383 -2.592 1.00 91.56 107 PHE A CA 1
ATOM 816 C C . PHE A 1 107 ? 2.852 -14.684 -3.907 1.00 91.56 107 PHE A C 1
ATOM 818 O O . PHE A 1 107 ? 2.785 -15.298 -4.966 1.00 91.56 107 PHE A O 1
ATOM 825 N N . GLU A 1 108 ? 3.269 -13.416 -3.861 1.00 93.12 108 GLU A N 1
ATOM 826 C CA . GLU A 1 108 ? 3.776 -12.702 -5.042 1.00 93.12 108 GLU A CA 1
ATOM 827 C C . GLU A 1 108 ? 5.032 -13.370 -5.622 1.00 93.12 108 GLU A C 1
ATOM 829 O O . GLU A 1 108 ? 5.129 -13.526 -6.840 1.00 93.12 108 GLU A O 1
ATOM 834 N N . GLN A 1 109 ? 5.945 -13.835 -4.767 1.00 93.00 109 GLN A N 1
ATOM 835 C CA . GLN A 1 109 ? 7.111 -14.620 -5.171 1.00 93.00 109 GLN A CA 1
ATOM 836 C C . GLN A 1 109 ? 6.685 -15.939 -5.819 1.00 93.00 109 GLN A C 1
ATOM 838 O O . GLN A 1 109 ? 7.201 -16.281 -6.884 1.00 93.00 109 GLN A O 1
ATOM 843 N N . LEU A 1 110 ? 5.698 -16.631 -5.237 1.00 94.50 110 LEU A N 1
ATOM 844 C CA . LEU A 1 110 ? 5.174 -17.882 -5.784 1.00 94.50 110 LEU A CA 1
ATOM 845 C C . LEU A 1 110 ? 4.581 -17.688 -7.187 1.00 94.50 110 LEU A C 1
ATOM 847 O O . LEU A 1 110 ? 4.846 -18.493 -8.074 1.00 94.50 110 LEU A O 1
ATOM 851 N N . VAL A 1 111 ? 3.855 -16.587 -7.426 1.00 94.50 111 VAL A N 1
ATOM 852 C CA . VAL A 1 111 ? 3.338 -16.224 -8.762 1.00 94.50 111 VAL A CA 1
ATOM 853 C C . VAL A 1 111 ? 4.468 -16.035 -9.782 1.00 94.50 111 VAL A C 1
ATOM 855 O O . VAL A 1 111 ? 4.285 -16.306 -10.965 1.00 94.50 111 VAL A O 1
ATOM 858 N N . ARG A 1 112 ? 5.653 -15.610 -9.335 1.00 93.62 112 ARG A N 1
ATOM 859 C CA . ARG A 1 112 ? 6.864 -15.486 -10.163 1.00 93.62 112 ARG A CA 1
ATOM 860 C C . ARG A 1 112 ? 7.678 -16.782 -10.256 1.00 93.62 112 ARG A C 1
ATOM 862 O O . ARG A 1 112 ? 8.749 -16.766 -10.856 1.00 93.62 112 ARG A O 1
ATOM 869 N N . GLY A 1 113 ? 7.203 -17.880 -9.666 1.00 95.44 113 GLY A N 1
ATOM 870 C CA . GLY A 1 113 ? 7.881 -19.177 -9.654 1.00 95.44 113 GLY A CA 1
ATOM 871 C C . GLY A 1 113 ? 8.975 -19.320 -8.591 1.00 95.44 113 GLY A C 1
ATOM 872 O O . GLY A 1 113 ? 9.793 -20.229 -8.682 1.00 95.44 113 GLY A O 1
ATOM 873 N N . VAL A 1 114 ? 9.018 -18.437 -7.588 1.00 95.69 114 VAL A N 1
ATOM 874 C CA . VAL A 1 114 ? 10.001 -18.476 -6.495 1.00 95.69 114 VAL A CA 1
ATOM 875 C C . VAL A 1 114 ? 9.301 -18.825 -5.185 1.00 95.69 114 VAL A C 1
ATOM 877 O O . VAL A 1 114 ? 8.354 -18.156 -4.787 1.00 95.69 114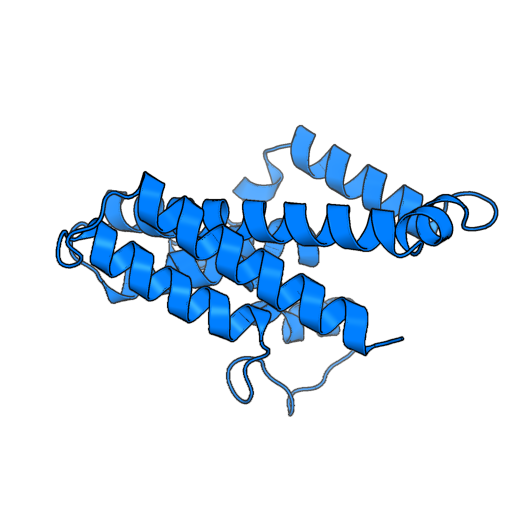 VAL A O 1
ATOM 880 N N . TRP A 1 115 ? 9.794 -19.836 -4.470 1.00 94.06 115 TRP A N 1
ATOM 881 C CA . TRP A 1 115 ? 9.288 -20.201 -3.146 1.00 94.06 115 TRP A CA 1
ATOM 882 C C . TRP A 1 115 ? 10.400 -20.101 -2.101 1.00 94.06 115 TRP A C 1
ATOM 884 O O . TRP A 1 115 ? 11.414 -20.784 -2.208 1.00 94.06 115 TRP A O 1
ATOM 894 N N . LYS A 1 116 ? 10.213 -19.221 -1.112 1.00 92.38 116 LYS A N 1
ATOM 895 C CA . LYS A 1 116 ? 11.143 -18.987 0.005 1.00 92.38 116 LYS A CA 1
ATOM 896 C C . LYS A 1 116 ? 10.373 -18.999 1.325 1.00 92.38 116 LYS A C 1
ATOM 898 O O . LYS A 1 116 ? 10.009 -17.933 1.832 1.00 92.38 116 LYS A O 1
ATOM 903 N N . PRO A 1 117 ? 10.041 -20.186 1.853 1.00 90.12 117 PRO A N 1
ATOM 904 C CA . PRO A 1 117 ? 9.226 -20.307 3.055 1.00 90.12 117 PRO A CA 1
ATOM 905 C C . PRO A 1 117 ? 9.952 -19.807 4.309 1.00 90.12 117 PRO A C 1
ATOM 907 O O . PRO A 1 117 ? 9.291 -19.443 5.278 1.00 90.12 117 PRO A O 1
ATOM 910 N N . GLU A 1 118 ? 11.288 -19.751 4.300 1.00 89.94 118 GLU A N 1
ATOM 911 C CA . GLU A 1 118 ? 12.086 -19.338 5.459 1.00 89.94 118 GLU A CA 1
ATOM 912 C C . GLU A 1 118 ? 12.006 -17.828 5.725 1.00 89.94 118 GLU A C 1
ATOM 914 O O . GLU A 1 118 ? 12.253 -17.371 6.841 1.00 89.94 118 GLU A O 1
ATOM 919 N N . SER A 1 119 ? 11.655 -17.035 4.708 1.00 85.69 119 SER A N 1
ATOM 920 C CA . SER A 1 119 ? 11.501 -15.585 4.820 1.00 85.69 119 SER A CA 1
ATOM 921 C C . SER A 1 119 ? 10.028 -15.197 4.767 1.00 85.69 119 SER A C 1
ATOM 923 O O . SER A 1 119 ? 9.374 -15.418 3.752 1.00 85.69 119 SER A O 1
ATOM 925 N N . ASN A 1 120 ? 9.511 -14.579 5.828 1.00 86.75 120 ASN A N 1
ATOM 926 C CA . ASN A 1 120 ? 8.177 -13.980 5.850 1.00 86.75 120 ASN A CA 1
ATOM 927 C C . ASN A 1 120 ? 8.229 -12.648 6.612 1.00 86.75 120 ASN A C 1
ATOM 929 O O . ASN A 1 120 ? 8.927 -12.526 7.622 1.00 86.75 120 ASN A O 1
ATOM 933 N N . GLU A 1 121 ? 7.459 -11.666 6.151 1.00 89.56 121 GLU A N 1
ATOM 934 C CA . GLU A 1 121 ? 7.282 -10.369 6.809 1.00 89.56 121 GLU A CA 1
ATOM 935 C C . GLU A 1 121 ? 6.796 -10.495 8.257 1.00 89.56 121 GLU A C 1
ATOM 937 O O . GLU A 1 121 ? 7.151 -9.669 9.091 1.00 89.56 121 GLU A O 1
ATOM 942 N N . LEU A 1 122 ? 6.038 -11.541 8.596 1.00 87.81 122 LEU A N 1
ATOM 943 C CA . LEU A 1 122 ? 5.623 -11.777 9.984 1.00 87.81 122 LEU A CA 1
ATOM 944 C C . LEU A 1 122 ? 6.771 -12.255 10.887 1.00 87.81 122 LEU A C 1
ATOM 946 O O . LEU A 1 122 ? 6.748 -11.983 12.084 1.00 87.81 122 LEU A O 1
ATOM 950 N N . LEU A 1 123 ? 7.778 -12.933 10.327 1.00 90.31 123 LEU A N 1
ATOM 951 C CA . LEU A 1 123 ? 8.937 -13.432 11.074 1.00 90.31 123 LEU A CA 1
ATOM 952 C C . LEU A 1 123 ? 10.006 -12.344 11.237 1.00 90.31 123 LEU A C 1
ATOM 954 O O . LEU A 1 123 ? 10.578 -12.178 12.312 1.00 90.31 123 LEU A O 1
ATOM 958 N N . LYS A 1 124 ? 10.254 -11.566 10.178 1.00 92.44 124 LYS A N 1
ATOM 959 C CA . LYS A 1 124 ? 11.150 -10.405 10.207 1.00 92.44 124 LYS A CA 1
ATOM 960 C C . LYS A 1 124 ? 10.552 -9.263 9.391 1.00 92.44 124 LYS A C 1
ATOM 962 O O . LYS A 1 124 ? 10.777 -9.170 8.188 1.00 92.44 124 LYS A O 1
ATOM 967 N N . MET A 1 125 ? 9.837 -8.370 10.074 1.00 92.31 125 MET A N 1
ATOM 968 C CA . MET A 1 125 ? 9.171 -7.234 9.431 1.00 92.31 125 MET A CA 1
ATOM 969 C C . MET A 1 125 ? 10.170 -6.268 8.799 1.00 92.31 125 MET A C 1
ATOM 971 O O . MET A 1 125 ? 11.051 -5.720 9.474 1.00 92.31 125 MET A O 1
ATOM 975 N N . SER A 1 126 ? 9.958 -5.981 7.520 1.00 93.19 126 SER A N 1
ATOM 976 C CA . SER A 1 126 ? 10.609 -4.889 6.821 1.00 93.19 126 SER A CA 1
ATOM 977 C C . SER A 1 126 ? 10.139 -3.539 7.364 1.00 93.19 126 SER A C 1
ATOM 979 O O . SER A 1 126 ? 9.066 -3.398 7.963 1.00 93.19 126 SER A O 1
ATOM 981 N N . TYR A 1 127 ? 10.958 -2.510 7.145 1.00 93.38 127 TYR A N 1
ATOM 982 C CA . TYR A 1 127 ? 10.647 -1.149 7.580 1.00 93.38 127 TYR A CA 1
ATOM 983 C C . TYR A 1 127 ? 9.243 -0.677 7.122 1.00 93.38 127 TYR A C 1
ATOM 985 O O . TYR A 1 127 ? 8.468 -0.239 7.975 1.00 93.38 127 TYR A O 1
ATOM 993 N N . PRO A 1 128 ? 8.842 -0.833 5.838 1.00 93.81 128 PRO A N 1
ATOM 994 C CA . PRO A 1 128 ? 7.505 -0.462 5.372 1.00 93.81 128 PRO A CA 1
ATOM 995 C C . PRO A 1 128 ? 6.369 -1.179 6.110 1.00 93.81 128 PRO A C 1
ATOM 997 O O . PRO A 1 128 ? 5.347 -0.556 6.393 1.00 93.81 128 PRO A O 1
ATOM 1000 N N . VAL A 1 129 ? 6.512 -2.473 6.402 1.00 95.81 129 VAL A N 1
ATOM 1001 C CA . VAL A 1 129 ? 5.470 -3.256 7.083 1.00 95.81 129 VAL A CA 1
ATOM 1002 C C . VAL A 1 129 ? 5.349 -2.819 8.538 1.00 95.81 129 VAL A C 1
ATOM 1004 O O . VAL A 1 129 ? 4.241 -2.534 8.997 1.00 95.81 129 VAL A O 1
ATOM 1007 N N . LYS A 1 130 ? 6.485 -2.669 9.227 1.00 96.25 130 LYS A N 1
ATOM 1008 C CA . LYS A 1 130 ? 6.547 -2.232 10.625 1.00 96.25 130 LYS A CA 1
ATOM 1009 C C . LYS A 1 130 ? 5.961 -0.834 10.813 1.00 96.25 130 LYS A C 1
ATOM 1011 O O . LYS A 1 130 ? 5.138 -0.629 11.700 1.00 96.25 130 LYS A O 1
ATOM 1016 N N . ILE A 1 131 ? 6.334 0.125 9.964 1.00 96.38 131 ILE A N 1
ATOM 1017 C CA . ILE A 1 131 ? 5.856 1.500 10.133 1.00 96.38 131 ILE A CA 1
ATOM 1018 C C . ILE A 1 131 ? 4.371 1.650 9.804 1.00 96.38 131 ILE A C 1
ATOM 1020 O O . ILE A 1 131 ? 3.681 2.454 10.429 1.00 96.38 131 ILE A O 1
ATOM 1024 N N . SER A 1 132 ? 3.856 0.829 8.885 1.00 97.50 132 SER A N 1
ATOM 1025 C CA . SER A 1 132 ? 2.422 0.788 8.583 1.00 97.50 132 SER A CA 1
ATOM 1026 C C . SER A 1 132 ? 1.618 0.203 9.744 1.00 97.50 132 SER A C 1
ATOM 1028 O O . SER A 1 132 ? 0.509 0.666 9.990 1.00 97.50 132 SER A O 1
ATOM 1030 N N . LEU A 1 133 ? 2.171 -0.769 10.480 1.00 97.88 133 LEU A N 1
ATOM 1031 C CA . LEU A 1 133 ? 1.557 -1.286 11.706 1.00 97.88 133 LEU A CA 1
ATOM 1032 C C . LEU A 1 133 ? 1.472 -0.189 12.775 1.00 97.88 133 LEU A C 1
ATOM 1034 O O . LEU A 1 133 ? 0.392 0.059 13.302 1.00 97.88 133 LEU A O 1
ATOM 1038 N N . VAL A 1 134 ? 2.576 0.525 13.025 1.00 97.94 134 VAL A N 1
ATOM 1039 C CA . VAL A 1 134 ? 2.603 1.662 13.966 1.00 97.94 134 VAL A CA 1
ATOM 1040 C C . VAL A 1 134 ? 1.588 2.732 13.563 1.00 97.94 134 VAL A C 1
ATOM 1042 O O . VAL A 1 134 ? 0.795 3.166 14.392 1.00 97.94 134 VAL A O 1
ATOM 1045 N N . GLY A 1 135 ? 1.554 3.111 12.282 1.00 97.69 135 GLY A N 1
ATOM 1046 C CA . GLY A 1 135 ? 0.564 4.058 11.771 1.00 97.69 135 GLY A CA 1
ATOM 1047 C C . GLY A 1 135 ? -0.867 3.571 11.983 1.00 97.69 135 GLY A C 1
ATOM 1048 O O . GLY A 1 135 ? -1.713 4.333 12.432 1.00 97.69 135 GLY A O 1
ATOM 1049 N N . SER A 1 136 ? -1.138 2.290 11.731 1.00 97.88 136 SER A N 1
ATOM 1050 C CA . SER A 1 136 ? -2.474 1.710 11.918 1.00 97.88 136 SER A CA 1
ATOM 1051 C C . SER A 1 136 ? -2.914 1.733 13.378 1.00 97.88 136 SER A C 1
ATOM 1053 O O . SER A 1 136 ? -4.074 2.030 13.647 1.00 97.88 136 SER A O 1
ATOM 1055 N N . ILE A 1 137 ? -1.995 1.500 14.321 1.00 98.06 137 ILE A N 1
ATOM 1056 C CA . ILE A 1 137 ? -2.258 1.658 15.757 1.00 98.06 137 ILE A CA 1
ATOM 1057 C C . ILE A 1 137 ? -2.569 3.123 16.073 1.00 98.06 137 ILE A C 1
ATOM 1059 O O . ILE A 1 137 ? -3.627 3.396 16.627 1.00 98.06 137 ILE A O 1
ATOM 1063 N N . LEU A 1 138 ? -1.718 4.071 15.662 1.00 97.62 138 LEU A N 1
ATOM 1064 C CA . LEU A 1 138 ? -1.923 5.503 15.922 1.00 97.62 138 LEU A CA 1
ATOM 1065 C C . LEU A 1 138 ? -3.262 6.011 15.377 1.00 97.62 138 LEU A C 1
ATOM 1067 O O . LEU A 1 138 ? -4.010 6.665 16.098 1.00 97.62 138 LEU A O 1
ATOM 1071 N N . PHE A 1 139 ? -3.595 5.682 14.126 1.00 97.50 139 PHE A N 1
ATOM 1072 C CA . PHE A 1 139 ? -4.867 6.088 13.531 1.00 97.50 139 PHE A CA 1
ATOM 1073 C C . PHE A 1 139 ? -6.063 5.366 14.147 1.00 97.50 139 PHE A C 1
ATOM 1075 O O . PHE A 1 139 ? -7.134 5.954 14.195 1.00 97.50 139 PHE A O 1
ATOM 1082 N N . THR A 1 140 ? -5.901 4.144 14.659 1.00 97.00 140 THR A N 1
ATOM 1083 C CA . THR A 1 140 ? -6.966 3.469 15.417 1.00 97.00 140 THR A CA 1
ATOM 1084 C C . THR A 1 140 ? -7.192 4.150 16.764 1.00 97.00 140 THR A C 1
ATOM 1086 O O . THR A 1 140 ? -8.334 4.446 17.094 1.00 97.00 140 THR A O 1
ATOM 1089 N N . LEU A 1 141 ? -6.125 4.467 17.510 1.00 95.69 141 LEU A N 1
ATOM 1090 C CA . LEU A 1 141 ? -6.210 5.210 18.776 1.00 95.69 141 LEU A CA 1
ATOM 1091 C C . LEU A 1 141 ? -6.831 6.596 18.582 1.00 95.69 141 LEU A C 1
ATOM 1093 O O . LEU A 1 141 ? -7.604 7.056 19.417 1.00 95.69 141 LEU A O 1
ATOM 1097 N N . GLN A 1 142 ? -6.526 7.232 17.454 1.00 95.81 142 GLN A N 1
ATOM 1098 C CA . GLN A 1 142 ? -7.178 8.466 17.047 1.00 95.81 142 GLN A CA 1
ATOM 1099 C C . GLN A 1 142 ? -8.664 8.271 16.731 1.00 95.81 142 GLN A C 1
ATOM 1101 O O . GLN A 1 142 ? -9.484 9.116 17.075 1.00 95.81 142 GLN A O 1
ATOM 1106 N N . GLN A 1 143 ? -9.020 7.182 16.051 1.00 93.62 143 GLN A N 1
ATOM 1107 C CA . GLN A 1 143 ? -10.392 6.920 15.616 1.00 93.62 143 GLN A CA 1
ATOM 1108 C C . GLN A 1 143 ? -11.343 6.622 16.789 1.00 93.62 143 GLN A C 1
ATOM 1110 O O . GLN A 1 143 ? -12.542 6.856 16.663 1.00 93.62 143 GLN A O 1
ATOM 1115 N N . ILE A 1 144 ? -10.811 6.127 17.910 1.00 92.69 144 ILE A N 1
ATOM 1116 C CA . ILE A 1 144 ? -11.543 5.893 19.168 1.00 92.69 144 ILE A CA 1
ATOM 1117 C C . ILE A 1 144 ? -11.442 7.063 20.159 1.00 92.69 144 ILE A C 1
ATOM 1119 O O . ILE A 1 144 ? -11.793 6.899 21.322 1.00 92.69 144 ILE A O 1
ATOM 1123 N N . GLU A 1 145 ? -10.903 8.208 19.728 1.00 91.44 145 GLU A N 1
ATOM 1124 C CA . GLU A 1 145 ? -10.753 9.422 20.547 1.00 91.44 145 GLU A CA 1
ATOM 1125 C C . GLU A 1 145 ? -9.843 9.265 21.786 1.00 91.44 145 GLU A C 1
ATOM 1127 O O . GLU A 1 145 ? -9.846 10.110 22.678 1.00 91.44 145 GLU A O 1
ATOM 1132 N N . LEU A 1 146 ? -9.000 8.223 21.838 1.00 92.25 146 LEU A N 1
ATOM 1133 C CA . LEU A 1 146 ? -8.017 8.048 22.918 1.00 92.25 146 LEU A CA 1
ATOM 1134 C C . LEU A 1 146 ? -6.797 8.963 22.734 1.00 92.25 146 LEU A C 1
ATOM 1136 O O . LEU A 1 146 ? -6.120 9.315 23.699 1.00 92.25 146 LEU A O 1
ATOM 1140 N N . LEU A 1 147 ? -6.490 9.327 21.489 1.00 92.06 147 LEU A N 1
ATOM 1141 C CA . LEU A 1 147 ? -5.408 10.244 21.162 1.00 92.06 147 LEU A CA 1
ATOM 1142 C C . LEU A 1 147 ? -5.982 11.670 21.017 1.00 92.06 147 LEU A C 1
ATOM 1144 O O . LEU A 1 147 ? -6.788 11.901 20.119 1.00 92.06 147 LEU A O 1
ATOM 1148 N N . PRO A 1 148 ? -5.587 12.644 21.859 1.00 91.94 148 PRO A N 1
ATOM 1149 C CA . PRO A 1 148 ? -6.115 14.009 21.809 1.00 91.94 148 PRO A CA 1
ATOM 1150 C C . PRO A 1 148 ? -5.401 14.836 20.727 1.00 91.94 148 PRO A C 1
ATOM 1152 O O . PRO A 1 148 ? -4.730 15.827 21.009 1.00 91.94 148 PRO A O 1
ATOM 1155 N N . LEU A 1 149 ? -5.495 14.401 19.472 1.00 93.88 149 LEU A N 1
ATOM 1156 C CA . LEU A 1 149 ? -4.983 15.121 18.307 1.00 93.88 149 LEU A CA 1
ATOM 1157 C C . LEU A 1 149 ? -6.079 15.169 17.246 1.00 93.88 149 LEU A C 1
ATOM 1159 O O . LEU A 1 149 ? -6.928 14.295 17.191 1.00 93.88 149 LEU A O 1
ATOM 1163 N N . GLU A 1 150 ? -6.081 16.156 16.360 1.00 94.94 150 GLU A N 1
ATOM 1164 C CA . GLU A 1 150 ? -6.985 16.099 15.210 1.00 94.94 150 GLU A CA 1
ATOM 1165 C C . GLU A 1 150 ? -6.452 15.145 14.137 1.00 94.94 150 GLU A C 1
ATOM 1167 O O . GLU A 1 150 ? -5.246 15.082 13.872 1.00 94.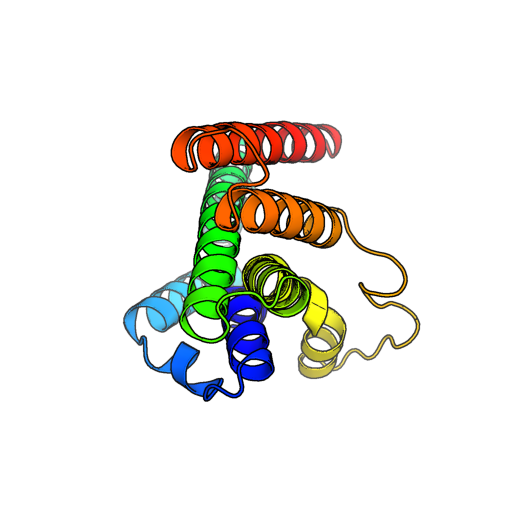94 150 GLU A O 1
ATOM 1172 N N . ARG A 1 151 ? -7.362 14.454 13.432 1.00 94.31 151 ARG A N 1
ATOM 1173 C CA . ARG A 1 151 ? -7.003 13.523 12.347 1.00 94.31 151 ARG A CA 1
ATOM 1174 C C . ARG A 1 151 ? -6.104 14.177 11.298 1.00 94.31 151 ARG A C 1
ATOM 1176 O O . ARG A 1 151 ? -5.167 13.545 10.819 1.00 94.31 151 ARG A O 1
ATOM 1183 N N . HIS A 1 152 ? -6.377 15.429 10.933 1.00 95.62 152 HIS A N 1
ATOM 1184 C CA . HIS A 1 152 ? -5.601 16.163 9.931 1.00 95.62 152 HIS A CA 1
ATOM 1185 C C . HIS A 1 152 ? -4.164 16.429 10.387 1.00 95.62 152 HIS A C 1
ATOM 1187 O O . HIS A 1 152 ? -3.231 16.183 9.620 1.00 95.62 152 HIS A O 1
ATOM 1193 N N . HIS A 1 153 ? -3.975 16.823 11.648 1.00 96.75 153 HIS A N 1
ATOM 1194 C CA . HIS A 1 153 ? -2.648 16.994 12.235 1.00 96.75 153 HIS A CA 1
ATOM 1195 C C . HIS A 1 153 ? -1.894 15.662 12.316 1.00 96.75 153 HIS A C 1
ATOM 1197 O O . HIS A 1 153 ? -0.729 15.603 11.923 1.00 96.75 153 HIS A O 1
ATOM 1203 N N . LEU A 1 154 ? -2.563 14.572 12.719 1.00 97.31 154 LEU A N 1
ATOM 1204 C CA . LEU A 1 154 ? -1.941 13.244 12.756 1.00 97.31 154 LEU A CA 1
ATOM 1205 C C . LEU A 1 154 ? -1.490 12.788 11.366 1.00 97.31 154 LEU A C 1
ATOM 1207 O O . LEU A 1 154 ? -0.368 12.314 11.202 1.00 97.31 154 LEU A O 1
ATOM 1211 N N . MET A 1 155 ? -2.351 12.957 10.357 1.00 97.38 155 MET A N 1
ATOM 1212 C CA . MET A 1 155 ? -2.031 12.635 8.964 1.00 97.38 155 MET A CA 1
ATOM 1213 C C . MET A 1 155 ? -0.820 13.411 8.468 1.00 97.38 155 MET A C 1
ATOM 1215 O O . MET A 1 155 ? 0.059 12.815 7.845 1.00 97.38 155 MET A O 1
ATOM 1219 N N . PHE A 1 156 ? -0.754 14.711 8.752 1.00 97.62 156 PHE A N 1
ATOM 1220 C CA . PHE A 1 156 ? 0.362 15.547 8.333 1.00 97.62 156 PHE A CA 1
ATOM 1221 C C . PHE A 1 156 ? 1.671 15.116 9.003 1.00 97.62 156 PHE A C 1
ATOM 1223 O O . PHE A 1 156 ? 2.635 14.798 8.307 1.00 97.62 156 PHE A O 1
ATOM 1230 N N . ILE A 1 157 ? 1.686 15.020 10.336 1.00 97.69 157 ILE A N 1
ATOM 1231 C CA . ILE A 1 157 ? 2.882 14.660 11.113 1.00 97.69 157 ILE A CA 1
ATOM 1232 C C . ILE A 1 157 ? 3.386 13.269 10.719 1.00 97.69 157 ILE A C 1
ATOM 1234 O O . ILE A 1 157 ? 4.571 13.098 10.432 1.00 97.69 157 ILE A O 1
ATOM 1238 N N . TYR A 1 158 ? 2.490 12.280 10.647 1.00 97.81 158 TYR A N 1
ATOM 1239 C CA . TYR A 1 158 ? 2.854 10.914 10.279 1.00 97.81 158 TYR A CA 1
ATOM 1240 C C . TYR A 1 158 ? 3.396 10.836 8.846 1.00 97.81 158 TYR A C 1
ATOM 1242 O O . TYR A 1 158 ? 4.412 10.190 8.607 1.00 97.81 158 TYR A O 1
ATOM 1250 N N . THR A 1 159 ? 2.774 11.537 7.893 1.00 97.69 159 THR A N 1
ATOM 1251 C CA . THR A 1 159 ? 3.242 11.549 6.498 1.00 97.69 159 THR A CA 1
ATOM 1252 C C . THR A 1 159 ? 4.602 12.224 6.365 1.00 97.69 159 THR A C 1
ATOM 1254 O O . THR A 1 159 ? 5.478 11.685 5.693 1.00 97.69 159 THR A O 1
ATOM 1257 N N . MET A 1 160 ? 4.817 13.357 7.040 1.00 97.25 160 MET A N 1
ATOM 1258 C CA . MET A 1 160 ? 6.120 14.023 7.054 1.00 97.25 160 MET A CA 1
ATOM 1259 C C . MET A 1 160 ? 7.196 13.123 7.657 1.00 97.25 160 MET A C 1
ATOM 1261 O O . MET A 1 160 ? 8.274 13.010 7.082 1.00 97.25 160 MET A O 1
ATOM 1265 N N . PHE A 1 161 ? 6.890 12.421 8.751 1.00 96.81 161 PHE A N 1
ATOM 1266 C CA . PHE A 1 161 ? 7.792 11.436 9.344 1.00 96.81 161 PHE A CA 1
ATOM 1267 C C . PHE A 1 161 ? 8.135 10.294 8.372 1.00 96.81 161 PHE A C 1
ATOM 1269 O O . PHE A 1 161 ? 9.302 9.921 8.247 1.00 96.81 161 PHE A O 1
ATO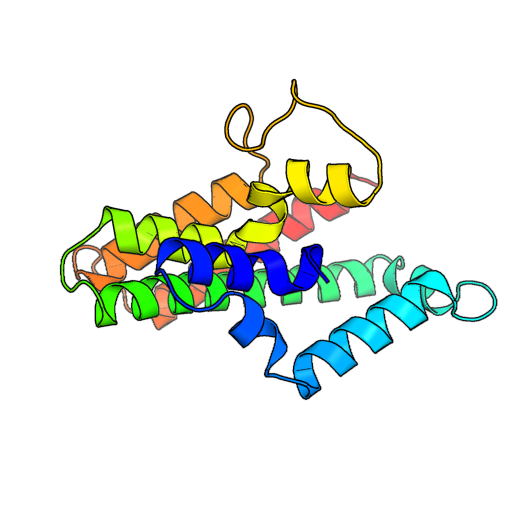M 1276 N N . LEU A 1 162 ? 7.151 9.747 7.649 1.00 95.75 162 LEU A N 1
ATOM 1277 C CA . LEU A 1 162 ? 7.400 8.707 6.644 1.00 95.75 162 LEU A CA 1
ATOM 1278 C C . LEU A 1 162 ? 8.274 9.210 5.495 1.00 95.75 162 LEU A C 1
ATOM 1280 O O . LEU A 1 162 ? 9.185 8.506 5.069 1.00 95.75 162 LEU A O 1
ATOM 1284 N N . ILE A 1 163 ? 8.007 10.415 4.988 1.00 95.81 163 ILE A N 1
ATOM 1285 C CA . ILE A 1 163 ? 8.768 10.987 3.876 1.00 95.81 163 ILE A CA 1
ATOM 1286 C C . ILE A 1 163 ? 10.210 11.250 4.306 1.00 95.81 163 ILE A C 1
ATOM 1288 O O . ILE A 1 163 ? 11.120 10.790 3.624 1.00 95.81 163 ILE A O 1
ATOM 1292 N N . THR A 1 164 ? 10.441 11.930 5.434 1.00 94.06 164 THR A N 1
ATOM 1293 C CA . THR A 1 164 ? 11.802 12.262 5.891 1.00 94.06 164 THR A CA 1
ATOM 1294 C C . THR A 1 164 ? 12.628 11.008 6.114 1.00 94.06 164 THR A C 1
ATOM 1296 O O . THR A 1 164 ? 13.714 10.882 5.557 1.00 94.06 164 THR A O 1
ATOM 1299 N N . THR A 1 165 ? 12.081 10.027 6.832 1.00 92.50 165 THR A N 1
ATOM 1300 C CA . THR A 1 165 ? 12.762 8.747 7.044 1.00 92.50 165 THR A CA 1
ATOM 1301 C C . THR A 1 165 ? 13.019 8.021 5.724 1.00 92.50 165 THR A C 1
ATOM 1303 O O . THR A 1 165 ? 14.129 7.542 5.497 1.00 92.50 165 THR A O 1
ATOM 1306 N N . LYS A 1 166 ? 12.042 7.966 4.810 1.00 88.94 166 LYS A N 1
ATOM 1307 C CA . LYS A 1 166 ? 12.208 7.292 3.517 1.00 88.94 166 LYS A CA 1
ATOM 1308 C C . LYS A 1 166 ? 13.277 7.948 2.643 1.00 88.94 166 LYS A C 1
ATOM 1310 O O . LYS A 1 166 ? 14.047 7.222 2.012 1.00 88.94 166 LYS A O 1
ATOM 1315 N N . VAL A 1 167 ? 13.327 9.278 2.615 1.00 87.88 167 VAL A N 1
ATOM 1316 C CA . VAL A 1 167 ? 14.333 10.050 1.877 1.00 87.88 167 VAL A CA 1
ATOM 1317 C C . VAL A 1 167 ? 15.717 9.813 2.472 1.00 87.88 167 VAL A C 1
ATOM 1319 O O . VAL A 1 167 ? 16.594 9.365 1.743 1.00 87.88 167 VAL A O 1
ATOM 1322 N N . SER A 1 168 ? 15.877 9.920 3.797 1.00 85.88 168 SER A N 1
ATOM 1323 C CA . SER A 1 168 ? 17.158 9.645 4.462 1.00 85.88 168 SER A CA 1
ATOM 1324 C C . SER A 1 168 ? 17.700 8.243 4.159 1.00 85.88 168 SER A C 1
ATOM 1326 O O . SER A 1 168 ? 18.885 8.088 3.895 1.00 85.88 168 SER A O 1
ATOM 1328 N N . TYR A 1 169 ? 16.850 7.210 4.127 1.00 79.88 169 TYR A N 1
ATOM 1329 C CA . TYR A 1 169 ? 17.284 5.859 3.735 1.00 79.88 169 TYR A CA 1
ATOM 1330 C C . TYR A 1 169 ? 17.611 5.720 2.241 1.00 79.88 169 TYR A C 1
ATOM 1332 O O . TYR A 1 169 ? 18.371 4.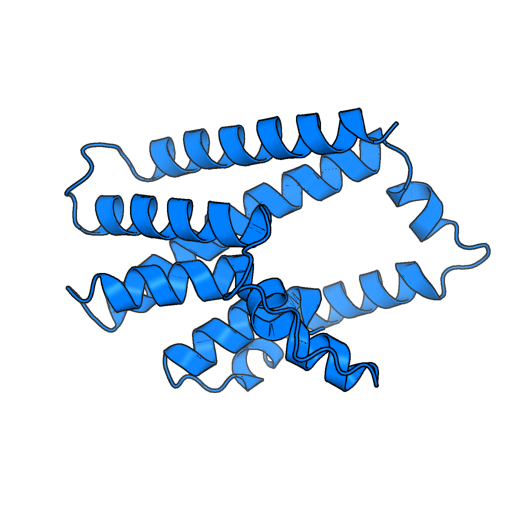830 1.865 1.00 79.88 169 TYR A O 1
ATOM 1340 N N . THR A 1 170 ? 17.001 6.538 1.383 1.00 70.75 170 THR A N 1
ATOM 1341 C CA . THR A 1 170 ? 17.223 6.494 -0.070 1.00 70.75 170 THR A CA 1
ATOM 1342 C C . THR A 1 170 ? 18.514 7.217 -0.458 1.00 70.75 170 THR A C 1
ATOM 1344 O O . THR A 1 170 ? 19.161 6.795 -1.416 1.00 70.75 170 THR A O 1
ATOM 1347 N N . ASP A 1 171 ? 18.905 8.238 0.308 1.00 56.06 171 ASP A N 1
ATOM 1348 C CA . ASP A 1 171 ? 20.152 8.987 0.125 1.00 56.06 171 ASP A CA 1
ATOM 1349 C C . ASP A 1 171 ? 21.386 8.202 0.604 1.00 56.06 171 ASP A C 1
ATOM 1351 O O . ASP A 1 171 ? 22.440 8.304 -0.003 1.00 56.06 171 ASP A O 1
ATOM 1355 N N . VAL A 1 172 ? 21.256 7.351 1.633 1.00 52.94 172 VAL A N 1
ATOM 1356 C CA . VAL A 1 172 ? 22.374 6.555 2.199 1.00 52.94 172 VAL A CA 1
ATOM 1357 C C . VAL A 1 172 ? 22.825 5.388 1.298 1.00 52.94 172 VAL A C 1
ATOM 1359 O O . VAL A 1 172 ? 23.875 4.795 1.526 1.00 52.94 172 VAL A O 1
ATOM 1362 N N . LEU A 1 173 ? 22.053 5.030 0.268 1.00 47.22 173 LEU A N 1
ATOM 1363 C CA . LEU A 1 173 ? 22.395 3.946 -0.668 1.00 47.22 173 LEU A CA 1
ATOM 1364 C C . LEU A 1 173 ? 23.208 4.416 -1.894 1.00 47.22 173 LEU A C 1
ATOM 1366 O O . LEU A 1 173 ? 23.292 3.668 -2.871 1.00 47.22 173 LEU A O 1
ATOM 1370 N N . TYR A 1 174 ? 23.785 5.623 -1.844 1.00 39.78 174 TYR A N 1
ATOM 1371 C CA . TYR A 1 174 ? 24.704 6.181 -2.844 1.00 39.78 174 TYR A CA 1
ATOM 1372 C C . TYR A 1 174 ? 25.967 6.737 -2.190 1.00 39.78 174 TYR A C 1
ATOM 1374 O O . TYR A 1 174 ? 25.839 7.439 -1.165 1.00 39.78 174 TYR A O 1
#

pLDDT: mean 92.98, std 7.78, range [39.78, 98.25]

Secondary structure (DSSP, 8-state):
-HHHHHHHHHHHHHTT--GGGGGS-HHHHHHHHHHHHHHHHSGGGHHHHHHHSHHHHHHHHHHHHHHHHHHHHHHHHHHHHH-TT-HHHHHHHHHHHHHHHHHTHHHHHHHTT---TT--TTTS--HHHHHHHHHHHHHHHHHTT-S-S-HHHHHHHHHHHHHHHHHHHHHTT-

Organism: Engystomops pustulosus (NCBI:txid76066)

Foldseek 3Di:
DCLQCLLQLQLCVLVVHDSCVSVVPVVVVVVVVVLVCLCPPPPPNVSVVVCVPLVNVLVVQLVLLLVLLVQLLVQLVVQCVVPVPDLVSSLSRSLSNRCSSQQCVQVVCVVVVHHDPVDGCVVPNDPSSVLSSVSSNVSSCVSVVVDVDDPVVSSVVSSVVSSVVVSVVSVVVD

Sequence (174 aa):
MLCCFGGGILSSLLLAEPPAAVLSNSTNIIYATIVWYMVYYFPLDLFYRCFCFLPLRIIASAMKEVTRTWKIVGGVTQAQSRFKDALLVMVANGWAKAAGGGLISNFEQLVRGVWKPESNELLKMSYPVKISLVGSILFTLQQIELLPLERHHLMFIYTMFLITTKVSYTDVLY

InterPro domains:
  IPR007866 TRIC channel [PF05197] (1-169)
  IPR007866 TRIC channel [PTHR12454] (1-169)

Radius of gyration: 17.09 Å; chains: 1; bounding box: 43×37×49 Å